Protein AF-A0A292PK44-F1 (afdb_monomer)

pLDDT: mean 87.27, std 7.37, range [58.66, 96.0]

Structure (mmCIF, N/CA/C/O backbone):
data_AF-A0A292PK44-F1
#
_entry.id   AF-A0A292PK44-F1
#
loop_
_atom_site.group_PDB
_atom_site.id
_atom_site.type_symbol
_atom_site.label_atom_id
_atom_site.label_alt_id
_atom_site.label_comp_id
_atom_site.label_asym_id
_atom_site.label_entity_id
_atom_site.labe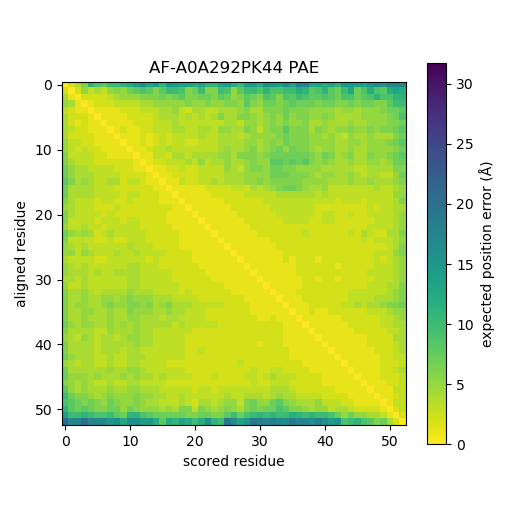l_seq_id
_atom_site.pdbx_PDB_ins_code
_atom_site.Cartn_x
_atom_site.Cartn_y
_atom_site.Cartn_z
_atom_site.occupancy
_atom_site.B_iso_or_equiv
_atom_site.auth_seq_id
_atom_site.auth_comp_id
_atom_site.auth_asym_id
_atom_site.auth_atom_id
_atom_site.pdbx_PDB_model_num
ATOM 1 N N . MET A 1 1 ? -9.145 -10.254 0.738 1.00 62.31 1 MET A N 1
ATOM 2 C CA . MET A 1 1 ? -8.637 -10.625 -0.606 1.00 62.31 1 MET A CA 1
ATOM 3 C C . MET A 1 1 ? -7.606 -9.642 -1.170 1.00 62.31 1 MET A C 1
ATOM 5 O O . MET A 1 1 ? -6.553 -10.104 -1.583 1.00 62.31 1 MET A O 1
ATOM 9 N N . LYS A 1 2 ? -7.827 -8.313 -1.137 1.00 72.25 2 LYS A N 1
ATOM 10 C CA . LYS A 1 2 ? -6.898 -7.329 -1.744 1.00 72.25 2 LYS A CA 1
ATOM 11 C C . LYS A 1 2 ? -5.444 -7.374 -1.227 1.00 72.25 2 LYS A C 1
ATOM 13 O O . LYS A 1 2 ? -4.535 -7.196 -2.025 1.00 72.25 2 LYS A O 1
ATOM 18 N N . ARG A 1 3 ? -5.210 -7.687 0.060 1.00 76.69 3 ARG A N 1
ATOM 19 C CA . ARG A 1 3 ? -3.848 -7.838 0.626 1.00 76.69 3 ARG A CA 1
ATOM 20 C C . ARG A 1 3 ? -3.048 -8.992 -0.005 1.00 76.69 3 ARG A C 1
ATOM 22 O O . ARG A 1 3 ? -1.889 -8.798 -0.333 1.00 76.69 3 ARG A O 1
ATOM 29 N N . ARG A 1 4 ? -3.680 -10.146 -0.266 1.00 82.25 4 ARG A N 1
ATOM 30 C CA . ARG A 1 4 ? -3.024 -11.288 -0.940 1.00 82.25 4 ARG A CA 1
ATOM 31 C C . ARG A 1 4 ? -2.688 -10.992 -2.403 1.00 82.25 4 ARG A C 1
ATOM 33 O O . ARG A 1 4 ? -1.634 -11.386 -2.880 1.00 82.25 4 ARG A O 1
ATOM 40 N N . ALA A 1 5 ? -3.579 -10.292 -3.107 1.00 81.56 5 ALA A N 1
ATOM 41 C CA . ALA A 1 5 ? -3.323 -9.877 -4.486 1.00 81.56 5 ALA A CA 1
ATOM 42 C C . ALA A 1 5 ? -2.156 -8.883 -4.566 1.00 81.56 5 ALA A C 1
ATOM 44 O O . ALA A 1 5 ? -1.316 -8.996 -5.452 1.00 81.56 5 ALA A O 1
ATOM 45 N N . LEU A 1 6 ? -2.079 -7.949 -3.612 1.00 83.88 6 LEU A N 1
ATOM 46 C CA . LEU A 1 6 ? -0.960 -7.020 -3.502 1.00 83.88 6 LEU A CA 1
ATOM 47 C C . LEU A 1 6 ? 0.364 -7.760 -3.286 1.00 83.88 6 LEU A C 1
ATOM 49 O O . LEU A 1 6 ? 1.295 -7.542 -4.044 1.00 83.88 6 LEU A O 1
ATOM 53 N N . GLU A 1 7 ? 0.426 -8.672 -2.320 1.00 85.31 7 GLU A N 1
ATOM 54 C CA . GLU A 1 7 ? 1.640 -9.438 -2.010 1.00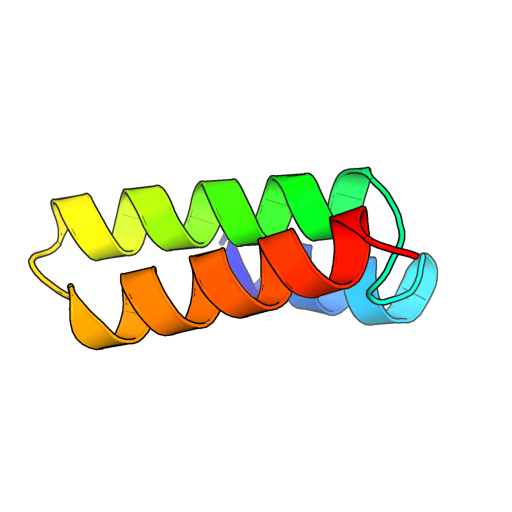 85.31 7 GLU A CA 1
ATOM 55 C C . GLU A 1 7 ? 2.111 -10.294 -3.202 1.00 85.31 7 GLU A C 1
ATOM 57 O O . GLU A 1 7 ? 3.301 -10.353 -3.512 1.00 85.31 7 GLU A O 1
ATOM 62 N N . GLY A 1 8 ? 1.167 -10.888 -3.943 1.00 87.62 8 GLY A N 1
ATOM 63 C CA . GLY A 1 8 ? 1.459 -11.587 -5.195 1.00 87.62 8 GLY A CA 1
ATOM 64 C C . GLY A 1 8 ? 1.999 -10.659 -6.287 1.00 87.62 8 GLY A C 1
ATOM 65 O O . GLY A 1 8 ? 2.983 -10.992 -6.943 1.00 87.62 8 GLY A O 1
ATOM 66 N N . HIS A 1 9 ? 1.400 -9.478 -6.465 1.00 85.94 9 HIS A N 1
ATOM 67 C CA . HIS A 1 9 ? 1.883 -8.485 -7.426 1.00 85.94 9 HIS A CA 1
ATOM 68 C C . HIS A 1 9 ? 3.259 -7.926 -7.042 1.00 85.94 9 HIS A C 1
ATOM 70 O O . HIS A 1 9 ? 4.115 -7.824 -7.912 1.00 85.94 9 HIS A O 1
ATOM 76 N N . GLU A 1 10 ? 3.517 -7.643 -5.764 1.00 85.31 10 GLU A N 1
ATOM 77 C CA . GLU A 1 10 ? 4.833 -7.195 -5.292 1.00 85.31 10 GLU A CA 1
ATOM 78 C C . GLU A 1 10 ? 5.917 -8.237 -5.566 1.00 85.31 10 GLU A C 1
ATOM 80 O O . GLU A 1 10 ? 7.002 -7.887 -6.023 1.00 85.31 10 GLU A O 1
ATOM 85 N N . LYS A 1 11 ? 5.612 -9.521 -5.351 1.00 88.31 11 LYS A N 1
ATOM 86 C CA . LYS A 1 11 ? 6.566 -10.613 -5.563 1.00 88.31 11 LYS A CA 1
ATOM 87 C C . LYS A 1 11 ? 6.838 -10.909 -7.041 1.00 88.31 11 LYS A C 1
ATOM 89 O O . LYS A 1 11 ? 7.959 -11.267 -7.382 1.00 88.31 11 LYS A O 1
ATOM 94 N N . VAL A 1 12 ? 5.822 -10.813 -7.901 1.00 90.31 12 VAL A N 1
ATOM 95 C CA . VAL A 1 12 ? 5.925 -11.196 -9.324 1.00 90.31 12 VAL A CA 1
ATOM 96 C C . VAL A 1 12 ? 6.315 -10.019 -10.214 1.00 90.31 12 VAL A C 1
ATOM 98 O O . VAL A 1 12 ? 7.082 -10.188 -11.155 1.00 90.31 12 VAL A O 1
ATOM 101 N N . LEU A 1 13 ? 5.762 -8.838 -9.946 1.00 87.88 13 LEU A N 1
ATOM 102 C CA . LEU A 1 13 ? 5.873 -7.661 -10.810 1.00 87.88 13 LEU A CA 1
ATOM 103 C C . LEU A 1 13 ? 6.780 -6.583 -10.208 1.00 87.88 13 LEU A C 1
ATOM 105 O O . LEU A 1 13 ? 7.240 -5.703 -10.928 1.00 87.88 13 LEU A O 1
ATOM 109 N N . GLY A 1 14 ? 7.040 -6.651 -8.903 1.00 86.56 14 GLY A N 1
ATOM 110 C CA . GLY A 1 14 ? 7.783 -5.640 -8.166 1.00 86.56 14 GLY A CA 1
ATOM 111 C C . GLY A 1 14 ? 6.889 -4.537 -7.581 1.00 86.56 14 GLY A C 1
ATOM 112 O O . GLY A 1 14 ? 5.723 -4.385 -7.975 1.00 86.56 14 GLY A O 1
ATOM 113 N N . PRO A 1 15 ? 7.426 -3.761 -6.623 1.00 82.88 15 PRO A N 1
ATOM 114 C CA . PRO A 1 15 ? 6.696 -2.703 -5.919 1.00 82.88 15 PRO A CA 1
ATOM 115 C C . PRO A 1 15 ? 6.299 -1.530 -6.831 1.00 82.88 15 PRO A C 1
ATOM 117 O O . PRO A 1 15 ? 5.228 -0.952 -6.653 1.00 82.88 15 PRO A O 1
ATOM 120 N N . ASP A 1 16 ? 7.117 -1.235 -7.844 1.00 84.12 16 ASP A N 1
ATOM 121 C CA . ASP A 1 16 ? 6.954 -0.076 -8.735 1.00 84.12 16 ASP A CA 1
ATOM 122 C C . ASP A 1 16 ? 6.050 -0.380 -9.949 1.00 84.12 16 ASP A C 1
ATOM 124 O O . ASP A 1 16 ? 5.713 0.495 -10.745 1.00 84.12 16 ASP A O 1
ATOM 128 N N . HIS A 1 17 ? 5.610 -1.631 -10.117 1.00 88.94 17 HIS A N 1
ATOM 129 C CA . HIS A 1 17 ? 4.803 -1.998 -11.273 1.00 88.94 17 HIS A CA 1
ATOM 130 C C . HIS A 1 17 ? 3.394 -1.374 -11.203 1.00 88.94 17 HIS A C 1
ATOM 132 O O . HIS A 1 17 ? 2.734 -1.452 -10.159 1.00 88.94 17 HIS A O 1
ATOM 138 N N . PRO A 1 18 ? 2.833 -0.857 -12.317 1.00 87.88 18 P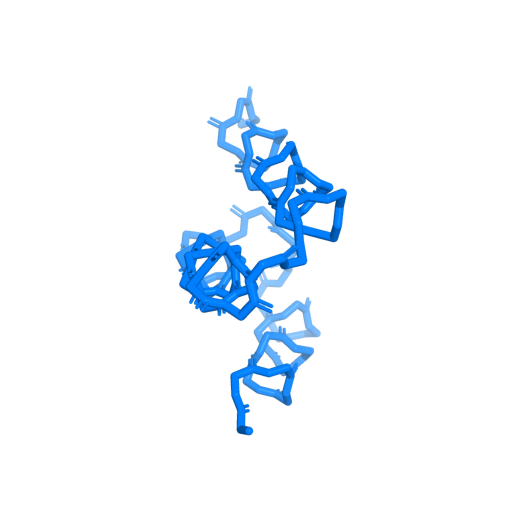RO A N 1
ATOM 139 C CA . PRO A 1 18 ? 1.534 -0.175 -12.318 1.00 87.88 18 PRO A CA 1
ATOM 140 C C . PRO A 1 18 ? 0.382 -0.971 -11.684 1.00 87.88 18 PRO A C 1
ATOM 142 O O . PRO A 1 18 ? -0.457 -0.406 -10.981 1.00 87.88 18 PRO A O 1
ATOM 145 N N . LYS A 1 19 ? 0.344 -2.299 -11.876 1.00 88.69 19 LYS A N 1
ATOM 146 C CA . LYS A 1 19 ? -0.667 -3.181 -11.246 1.00 88.69 19 LYS A CA 1
ATOM 147 C C . LYS A 1 19 ? -0.511 -3.286 -9.725 1.00 88.69 19 LYS A C 1
ATOM 149 O O . LYS A 1 19 ? -1.513 -3.389 -9.011 1.00 88.69 19 LYS A O 1
ATOM 154 N N . THR A 1 20 ? 0.720 -3.243 -9.230 1.00 89.38 20 THR A N 1
ATOM 155 C CA . THR A 1 20 ? 1.035 -3.244 -7.800 1.00 89.38 20 THR A CA 1
ATOM 156 C C . THR A 1 20 ? 0.598 -1.925 -7.169 1.00 89.38 20 THR A C 1
ATOM 158 O O . THR A 1 20 ? -0.158 -1.924 -6.197 1.00 89.38 20 THR A O 1
ATOM 161 N N . ILE A 1 21 ? 0.934 -0.802 -7.808 1.00 90.25 21 ILE A N 1
ATOM 162 C CA . ILE A 1 21 ? 0.520 0.547 -7.394 1.00 90.25 21 ILE A CA 1
ATOM 163 C C . ILE A 1 21 ? -1.011 0.684 -7.386 1.00 90.25 21 ILE A C 1
ATOM 165 O O . ILE A 1 21 ? -1.594 1.182 -6.421 1.00 90.25 21 ILE A O 1
ATOM 169 N N . ALA A 1 22 ? -1.695 0.188 -8.421 1.00 90.31 22 ALA A N 1
ATOM 170 C CA . ALA A 1 22 ? -3.157 0.178 -8.471 1.00 90.31 22 ALA A CA 1
ATOM 171 C C . ALA A 1 22 ? -3.772 -0.676 -7.347 1.00 90.31 22 ALA A C 1
ATOM 173 O O . ALA A 1 22 ? -4.821 -0.333 -6.797 1.00 90.31 22 ALA A O 1
ATOM 174 N N . SER A 1 23 ? -3.115 -1.776 -6.972 1.00 89.94 23 SER A N 1
ATOM 175 C CA . SER A 1 23 ? -3.544 -2.633 -5.861 1.00 89.94 23 SER A CA 1
ATOM 176 C C . SER A 1 23 ? -3.373 -1.941 -4.503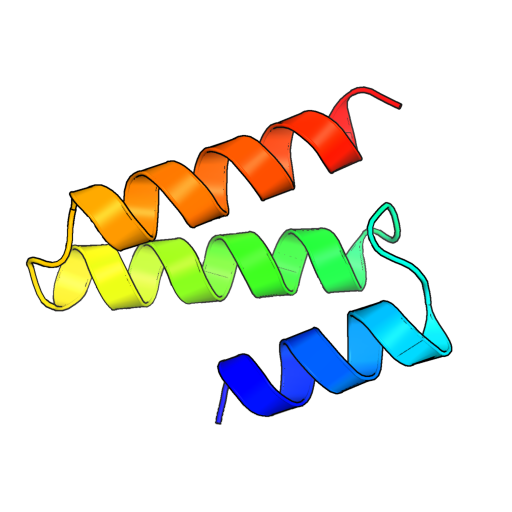 1.00 89.94 23 SER A C 1
ATOM 178 O O . SER A 1 23 ? -4.278 -2.030 -3.672 1.00 89.94 23 SER A O 1
ATOM 180 N N . LEU A 1 24 ? -2.277 -1.196 -4.299 1.00 90.75 24 LEU A N 1
ATOM 181 C CA . LEU A 1 24 ? -2.050 -0.360 -3.109 1.00 90.75 24 LEU A CA 1
ATOM 182 C C . LEU A 1 24 ? -3.129 0.714 -2.962 1.00 90.75 24 LEU A C 1
AT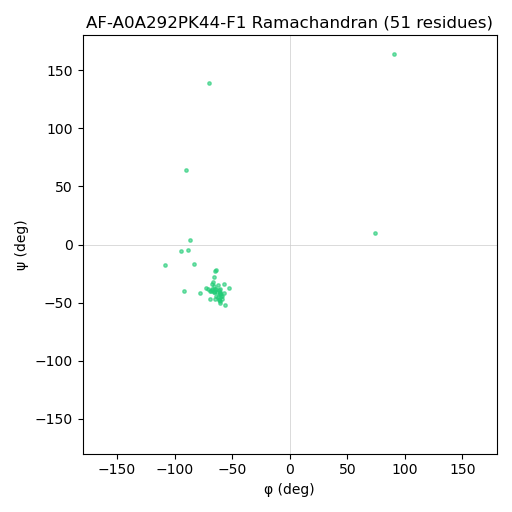OM 184 O O . LEU A 1 24 ? -3.743 0.831 -1.904 1.00 90.75 24 LEU A O 1
ATOM 188 N N . HIS A 1 25 ? -3.425 1.444 -4.039 1.00 90.00 25 HIS A N 1
ATOM 189 C CA . HIS A 1 25 ? -4.453 2.486 -4.037 1.00 90.00 25 HIS A CA 1
ATOM 190 C C . HIS A 1 25 ? -5.840 1.910 -3.704 1.00 90.00 25 HIS A C 1
ATOM 192 O O . HIS A 1 25 ? -6.587 2.441 -2.885 1.00 90.00 25 HIS A O 1
ATOM 198 N N . ASN A 1 26 ? -6.165 0.754 -4.283 1.00 91.00 26 ASN A N 1
ATOM 199 C CA . ASN A 1 26 ? -7.409 0.042 -4.014 1.00 91.00 26 ASN A CA 1
ATOM 200 C C . ASN A 1 26 ? -7.531 -0.483 -2.579 1.00 91.00 26 ASN A C 1
ATOM 202 O O . ASN A 1 26 ? -8.653 -0.693 -2.107 1.00 91.00 26 ASN A O 1
ATOM 206 N N . LEU A 1 27 ? -6.407 -0.772 -1.922 1.00 90.19 27 LEU A N 1
ATOM 207 C CA . LEU A 1 27 ? -6.365 -1.161 -0.517 1.00 90.19 27 LEU A CA 1
ATOM 208 C C . LEU A 1 27 ? -6.510 0.064 0.390 1.00 90.19 27 LEU A C 1
ATOM 210 O O . LEU A 1 27 ? -7.270 -0.006 1.352 1.00 90.19 27 LEU A O 1
ATOM 214 N N . ALA A 1 28 ? -5.854 1.174 0.047 1.00 91.94 28 ALA A N 1
ATOM 215 C CA . ALA A 1 28 ? -5.971 2.444 0.754 1.00 91.94 28 ALA A CA 1
ATOM 216 C C . ALA A 1 28 ? -7.433 2.915 0.824 1.00 91.94 28 ALA A C 1
ATOM 218 O O . ALA A 1 28 ? -7.972 3.064 1.916 1.00 91.94 28 ALA A O 1
ATOM 219 N N . ASN A 1 29 ? -8.136 2.966 -0.313 1.00 93.19 29 ASN A N 1
ATOM 220 C CA . ASN A 1 29 ? -9.552 3.358 -0.351 1.00 93.19 29 ASN A CA 1
ATOM 221 C C . ASN A 1 29 ? -10.431 2.475 0.550 1.00 93.19 29 ASN A C 1
ATOM 223 O O . ASN A 1 29 ? -11.294 2.961 1.271 1.00 93.19 29 ASN A O 1
ATOM 227 N N . VAL A 1 30 ? -10.194 1.159 0.551 1.00 92.75 30 VAL A N 1
ATOM 228 C CA . VAL A 1 30 ? -10.946 0.228 1.408 1.00 92.75 30 VAL A CA 1
ATOM 229 C C . VAL A 1 30 ? -10.67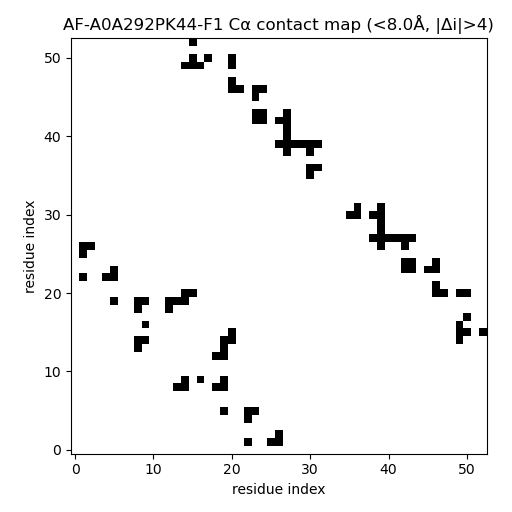7 0.489 2.892 1.00 92.75 30 VAL A C 1
ATOM 231 O O . VAL A 1 30 ? -11.595 0.384 3.699 1.00 92.75 30 VAL A O 1
ATOM 234 N N . LEU A 1 31 ? -9.439 0.826 3.259 1.00 92.62 31 LEU A N 1
ATOM 235 C CA . LEU A 1 31 ? -9.080 1.186 4.631 1.00 92.62 31 LEU A CA 1
ATOM 236 C C . LEU A 1 31 ? -9.717 2.518 5.037 1.00 92.62 31 LEU A C 1
ATOM 238 O O . LEU A 1 31 ? -10.244 2.616 6.142 1.00 92.62 31 LEU A O 1
ATOM 242 N N . GLN A 1 32 ? -9.760 3.498 4.134 1.00 94.00 32 GLN A N 1
ATOM 243 C CA . GLN A 1 32 ? -10.457 4.762 4.356 1.00 94.00 32 GLN A CA 1
ATOM 244 C C . GLN A 1 32 ? -11.950 4.544 4.638 1.00 94.00 32 GLN A C 1
ATOM 246 O O . GLN A 1 32 ? -12.455 5.054 5.633 1.00 94.00 32 GLN A O 1
ATOM 251 N N . PHE A 1 33 ? -12.636 3.716 3.841 1.00 93.88 33 PHE A N 1
ATOM 252 C CA . PHE A 1 33 ? -14.046 3.374 4.078 1.00 93.88 33 PHE A CA 1
ATOM 253 C C . PHE A 1 33 ? -14.285 2.610 5.389 1.00 93.88 33 PHE A C 1
ATOM 255 O O . PHE A 1 33 ? -15.389 2.637 5.920 1.00 93.88 33 PHE A O 1
ATOM 262 N N . GLN A 1 34 ? -13.262 1.947 5.932 1.00 95.00 34 GLN A N 1
ATOM 263 C CA . GLN A 1 34 ? -13.313 1.299 7.249 1.00 95.00 34 GLN A CA 1
ATOM 264 C C . GLN A 1 34 ? -12.956 2.250 8.405 1.00 95.00 34 GLN A C 1
ATOM 266 O O . GLN A 1 34 ? -12.845 1.798 9.542 1.00 95.00 34 GLN A O 1
ATOM 271 N N . GLY A 1 35 ? -12.721 3.540 8.137 1.00 95.19 35 GLY A N 1
ATOM 272 C CA . GLY A 1 35 ? -12.277 4.520 9.135 1.00 95.19 35 GLY A CA 1
ATOM 273 C C . GLY A 1 35 ? -10.807 4.373 9.546 1.00 95.19 35 GLY A C 1
ATOM 274 O O . GLY A 1 35 ? -10.347 5.014 10.488 1.00 95.19 35 GLY A O 1
ATOM 275 N N . LYS A 1 36 ? -10.034 3.538 8.845 1.00 96.00 36 LYS A N 1
ATOM 276 C CA . LYS A 1 36 ? -8.622 3.249 9.129 1.00 96.00 36 LYS A CA 1
ATOM 277 C C . LYS A 1 36 ? -7.715 4.220 8.385 1.00 96.00 36 LYS A C 1
ATOM 279 O O . LYS A 1 36 ? -6.9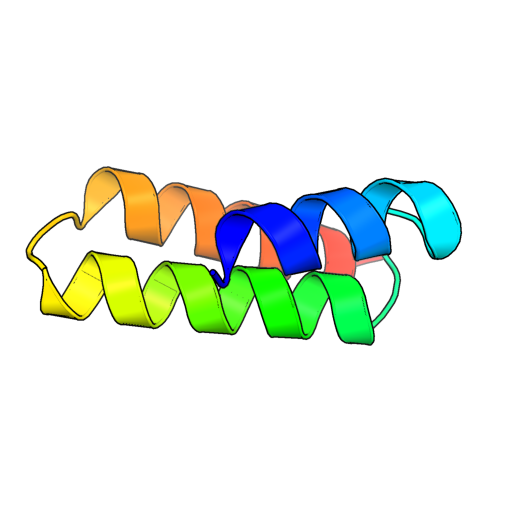43 3.837 7.504 1.00 96.00 36 LYS A O 1
ATOM 284 N N . TYR A 1 37 ? -7.827 5.497 8.732 1.00 91.75 37 TYR A N 1
ATOM 285 C CA . TYR A 1 37 ? -7.173 6.584 8.003 1.00 91.75 37 TYR A CA 1
ATOM 286 C C . TYR A 1 37 ? -5.641 6.486 8.007 1.00 91.75 37 TYR A C 1
ATOM 288 O O . TYR A 1 37 ? -5.033 6.675 6.960 1.00 91.75 37 TYR A O 1
ATOM 296 N N . ILE A 1 38 ? -5.020 6.091 9.125 1.00 93.81 38 ILE A N 1
ATOM 297 C CA . ILE A 1 38 ? -3.553 5.946 9.227 1.00 93.81 38 ILE A CA 1
ATOM 298 C C . ILE A 1 38 ? -3.029 4.834 8.302 1.00 93.81 38 ILE A C 1
ATOM 300 O O . ILE A 1 38 ? -2.065 5.029 7.554 1.00 93.81 3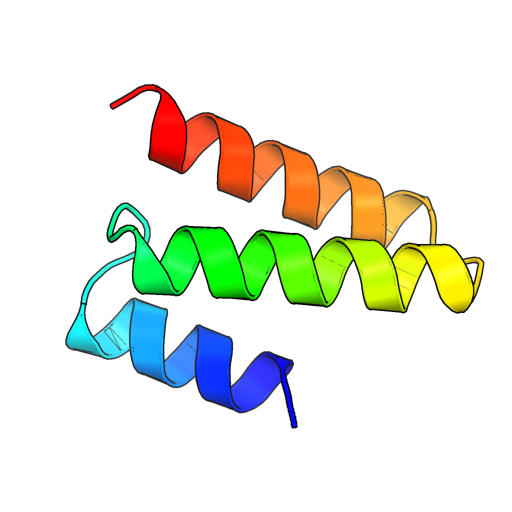8 ILE A O 1
ATOM 304 N N . GLU A 1 39 ? -3.676 3.661 8.310 1.00 91.00 39 GLU A N 1
ATOM 305 C CA . GLU A 1 39 ? -3.305 2.565 7.403 1.00 91.00 39 GLU A CA 1
ATOM 306 C C . GLU A 1 39 ? -3.545 2.969 5.937 1.00 91.00 39 GLU A C 1
ATOM 308 O O . GLU A 1 39 ? -2.731 2.659 5.068 1.00 91.00 39 GLU A O 1
ATOM 313 N N . SER A 1 40 ? -4.633 3.694 5.655 1.00 93.19 40 SER A N 1
ATOM 314 C CA . SER A 1 40 ? -4.935 4.221 4.319 1.00 93.19 40 SER A CA 1
ATOM 315 C C . SER A 1 40 ? -3.864 5.191 3.821 1.00 93.19 40 SER A C 1
ATOM 317 O O . SER A 1 40 ? -3.380 5.054 2.697 1.00 93.19 40 SER A O 1
ATOM 319 N N . GLU A 1 41 ? -3.461 6.156 4.649 1.00 93.06 41 GLU A N 1
ATOM 320 C CA . GLU A 1 41 ? -2.436 7.142 4.300 1.00 93.06 41 GLU A CA 1
ATOM 321 C C . GLU A 1 41 ? -1.101 6.462 3.985 1.00 93.06 41 GLU A C 1
ATOM 323 O O . GLU A 1 41 ? -0.464 6.772 2.978 1.00 93.06 41 GLU A O 1
ATOM 328 N N . THR A 1 42 ? -0.720 5.468 4.791 1.00 92.88 42 THR A N 1
ATOM 329 C CA . THR A 1 42 ? 0.501 4.682 4.575 1.00 92.88 42 THR A CA 1
ATOM 330 C C . THR A 1 42 ? 0.480 3.990 3.208 1.00 92.88 42 THR A C 1
ATOM 332 O O . THR A 1 42 ? 1.456 4.047 2.458 1.00 92.88 42 THR A O 1
ATOM 335 N N . MET A 1 43 ? -0.652 3.383 2.839 1.00 91.12 43 MET A N 1
ATOM 336 C CA . MET A 1 43 ? -0.810 2.714 1.543 1.00 91.12 43 MET A CA 1
ATOM 337 C C . MET A 1 43 ? -0.801 3.704 0.369 1.00 91.12 43 MET A C 1
ATOM 339 O O . MET A 1 43 ? -0.196 3.415 -0.665 1.00 91.12 43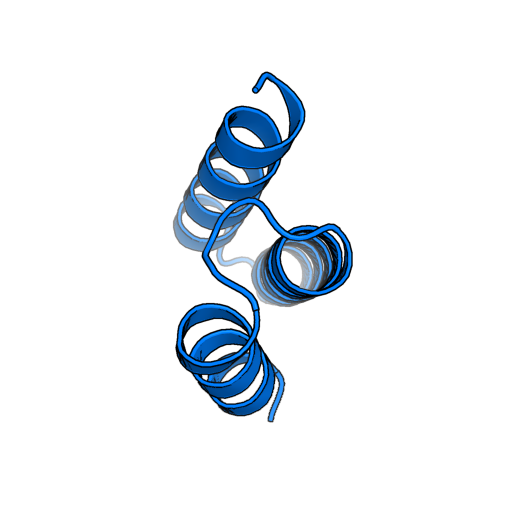 MET A O 1
ATOM 343 N N . HIS A 1 44 ? -1.412 4.884 0.519 1.00 90.69 44 HIS A N 1
ATOM 344 C CA . HIS A 1 44 ? -1.349 5.940 -0.495 1.00 90.69 44 HIS A CA 1
ATOM 345 C C . HIS A 1 44 ? 0.061 6.504 -0.671 1.00 90.69 44 HIS A C 1
ATOM 347 O O . HIS A 1 44 ? 0.481 6.717 -1.808 1.00 90.69 44 HIS A O 1
ATOM 353 N N . ARG A 1 45 ? 0.810 6.710 0.417 1.00 90.25 45 ARG A N 1
ATOM 354 C CA . ARG A 1 45 ? 2.193 7.202 0.360 1.00 90.25 45 ARG A CA 1
ATOM 355 C C . ARG A 1 45 ? 3.089 6.231 -0.404 1.00 90.25 45 ARG A C 1
ATOM 357 O O . ARG A 1 45 ? 3.745 6.643 -1.354 1.00 90.25 45 ARG A O 1
ATOM 364 N N . ARG A 1 46 ? 2.997 4.937 -0.090 1.00 87.75 46 ARG A N 1
ATOM 365 C CA . ARG A 1 46 ? 3.730 3.880 -0.800 1.00 87.75 46 ARG A CA 1
ATOM 366 C C . ARG A 1 46 ? 3.367 3.820 -2.289 1.00 87.75 46 ARG A C 1
ATOM 368 O O . ARG A 1 46 ? 4.240 3.674 -3.138 1.00 87.75 46 ARG A O 1
ATOM 375 N N . ALA A 1 47 ? 2.084 3.982 -2.625 1.00 88.19 47 ALA A N 1
ATOM 376 C CA . ALA A 1 47 ? 1.633 4.045 -4.017 1.00 88.19 47 ALA A CA 1
ATOM 377 C C . ALA A 1 47 ? 2.168 5.284 -4.763 1.00 88.19 47 ALA A C 1
ATOM 379 O O . ALA A 1 47 ? 2.448 5.207 -5.957 1.00 88.19 47 ALA A O 1
ATOM 380 N N . LEU A 1 48 ? 2.296 6.426 -4.078 1.00 87.12 48 LEU A N 1
ATOM 381 C CA . LEU A 1 48 ? 2.866 7.654 -4.639 1.00 87.12 48 LEU A CA 1
ATOM 382 C C . LEU A 1 48 ? 4.375 7.539 -4.860 1.00 87.12 48 LEU A C 1
ATOM 384 O O . LEU A 1 48 ? 4.862 8.035 -5.870 1.00 87.12 48 LEU A O 1
ATOM 388 N N . GLU A 1 49 ? 5.102 6.886 -3.955 1.00 86.38 49 GLU A N 1
ATOM 389 C CA . GLU A 1 49 ? 6.537 6.628 -4.112 1.00 86.38 49 GLU A CA 1
ATOM 390 C C . GLU A 1 49 ? 6.816 5.749 -5.334 1.00 86.38 49 GLU A C 1
ATOM 392 O O . GLU A 1 49 ? 7.644 6.121 -6.162 1.00 86.38 49 GLU A O 1
ATOM 397 N N . GLY A 1 50 ? 6.050 4.669 -5.523 1.00 82.50 50 GLY A N 1
ATOM 398 C CA . GLY A 1 50 ? 6.179 3.814 -6.710 1.00 82.50 50 GLY A CA 1
ATOM 399 C C . GLY A 1 50 ? 5.814 4.514 -8.025 1.00 82.50 50 GLY A C 1
ATOM 400 O O . GLY A 1 50 ? 6.273 4.110 -9.083 1.00 82.50 50 GLY A O 1
ATOM 401 N N . ARG A 1 51 ? 5.007 5.584 -7.982 1.00 78.31 51 ARG A N 1
ATOM 402 C CA . ARG A 1 51 ? 4.625 6.383 -9.164 1.00 78.31 51 ARG A CA 1
ATOM 403 C C . ARG A 1 51 ? 5.645 7.451 -9.561 1.00 78.31 51 ARG A C 1
ATOM 405 O O . ARG A 1 51 ? 5.499 8.029 -10.633 1.00 78.31 51 ARG A O 1
ATOM 412 N N . LYS A 1 52 ? 6.573 7.799 -8.665 1.00 73.69 52 LYS A N 1
ATOM 413 C CA . LYS A 1 52 ? 7.564 8.873 -8.858 1.00 73.69 52 LYS A CA 1
ATOM 414 C C . LYS A 1 52 ? 8.909 8.371 -9.396 1.00 73.69 52 LYS A C 1
ATOM 416 O O . LYS A 1 52 ? 9.777 9.199 -9.661 1.00 73.69 52 LYS A O 1
ATOM 421 N N . LYS A 1 53 ? 9.079 7.057 -9.519 1.00 58.66 53 LYS A N 1
ATOM 422 C CA . LYS A 1 53 ? 10.192 6.410 -10.218 1.00 58.66 53 LYS A CA 1
ATOM 423 C C . LYS A 1 53 ? 9.820 6.142 -11.667 1.00 58.66 53 LYS A C 1
ATOM 425 O O . LYS A 1 53 ? 10.746 6.214 -12.499 1.00 58.66 53 LYS A O 1
#

Sequence (53 aa):
MKRRALEGHEKVLGPDHPKTIASLHNLANVLQFQGKYIESETMHRRALEGRKK

Solvent-accessible surface area (backbone atoms only — not comparable to full-atom values): 2760 Å² total; per-residue (Å²): 112,64,68,61,55,31,55,50,30,35,74,75,61,30,64,59,30,69,70,22,30,52,38,30,43,59,44,13,54,54,27,43,77,69,70,37,51,70,65,12,51,53,30,41,50,54,28,51,56,36,68,74,111

Secondary structure (DSSP, 8-state):
-HHHHHHHHHHHH-TTSHHHHHHHHHHHHHHHHTT-HHHHHHHHHHHHHHH--

Nearest PDB structures (foldseek):
  3edt-assembly2_D  TM=9.520E-01  e=2.302E-02  Homo sapiens
  3edt-assembly3_H  TM=9.799E-01  e=3.090E-02  Homo sapiens
  3ceq-assembly1_B  TM=9.778E-01  e=4.950E-02  Homo sapiens
  6ejn-assembly1_B  TM=9.678E-01  e=1.129E-01  Mus musculus
  5o01-assembly2_B  TM=9.762E-01  e=2.289E-01  Prosthecobacter vanneervenii

Radius of gyration: 10.38 Å; Cα contacts (8 Å, |Δi|>4): 55; chains: 1; bounding box: 24×20×22 Å

Mean predicted aligned error: 3.68 Å

Organism: NCBI:txid59557

Foldseek 3Di:
DLVVVLVVCCVPVNLLHPSNLVSLQVVLVVCVVVVNNVSSVVSPVSSVVSVVD

InterPro domains:
  IPR002151 Kinesin light chain [PTHR45783] (2-49)
  IPR011990 Tetratricopeptide-like helical domain superfamily [G3DSA:1.25.40.10] (1-53)
  IPR011990 Tetratricopeptide-like helical domain superfamily [SSF48452] (3-49)